Protein AF-A0A3M0LL15-F1 (afdb_monomer_lite)

Organism: NCBI:txid333673

Secondary structure (DSSP, 8-state):
-----------HHHHHHHHHHHHHHHHHHHHHHHHHHHHHHHHHHHHHHHHHHHHTTS--HHHHHHHHHTTT----HHHHHHHHHT-HHHHHHHHHHHS------S------TT---------PPPPP----------PPPP-------------------

Structure (mmCIF, N/CA/C/O backbone):
data_AF-A0A3M0LL15-F1
#
_entry.id   AF-A0A3M0LL15-F1
#
loop_
_atom_site.group_PDB
_atom_site.id
_atom_site.type_symbol
_atom_site.label_atom_id
_atom_site.label_alt_id
_atom_site.label_comp_id
_atom_site.label_asym_id
_atom_site.label_entity_id
_atom_site.label_seq_id
_atom_site.pdbx_PDB_ins_code
_atom_site.Cartn_x
_atom_site.Cartn_y
_atom_site.Cartn_z
_atom_site.occupancy
_atom_site.B_iso_or_equiv
_atom_site.auth_seq_id
_atom_site.auth_comp_id
_atom_site.auth_asym_id
_atom_site.auth_atom_id
_atom_site.pdbx_PDB_model_num
ATOM 1 N N . MET A 1 1 ? -29.417 -20.103 76.217 1.00 49.38 1 MET A N 1
ATOM 2 C CA . MET A 1 1 ? -28.815 -20.118 74.862 1.00 49.38 1 MET A CA 1
ATOM 3 C C . MET A 1 1 ? -29.142 -18.792 74.185 1.00 49.38 1 MET A C 1
ATOM 5 O O . MET A 1 1 ? -30.289 -18.379 74.272 1.00 49.38 1 MET A O 1
ATOM 9 N N . LYS A 1 2 ? -28.165 -18.081 73.601 1.00 47.97 2 LYS A N 1
ATOM 10 C CA . LYS A 1 2 ? -28.381 -16.761 72.977 1.00 47.97 2 LYS A CA 1
ATOM 11 C C . LYS A 1 2 ? -28.085 -16.883 71.484 1.00 47.97 2 LYS A C 1
ATOM 13 O O . LYS A 1 2 ? -26.926 -16.891 71.081 1.00 47.97 2 LYS A O 1
ATOM 18 N N . VAL A 1 3 ? -29.138 -17.082 70.696 1.00 56.91 3 VAL A N 1
ATOM 19 C CA . VAL A 1 3 ? -29.043 -17.216 69.239 1.00 56.91 3 VAL A CA 1
ATOM 20 C C . VAL A 1 3 ? -28.709 -15.841 68.669 1.00 56.91 3 VAL A C 1
ATOM 22 O O . VAL A 1 3 ? -29.443 -14.879 68.888 1.00 56.91 3 VAL A O 1
ATOM 25 N N . ARG A 1 4 ? -27.571 -15.730 67.981 1.00 65.38 4 ARG A N 1
ATOM 26 C CA . ARG A 1 4 ? -27.240 -14.547 67.186 1.00 65.38 4 ARG A CA 1
ATOM 27 C C . ARG A 1 4 ? -27.869 -14.744 65.815 1.00 65.38 4 ARG A C 1
ATOM 29 O O . ARG A 1 4 ? -27.444 -15.622 65.073 1.00 65.38 4 ARG A O 1
ATOM 36 N N . HIS A 1 5 ? -28.891 -13.957 65.505 1.00 65.31 5 HIS A N 1
ATOM 37 C CA . HIS A 1 5 ? -29.402 -13.870 64.145 1.00 65.31 5 HIS A CA 1
ATOM 38 C C . HIS A 1 5 ? -28.381 -13.078 63.321 1.00 65.31 5 HIS A C 1
ATOM 40 O O . HIS A 1 5 ? -28.137 -11.905 63.598 1.00 65.31 5 HIS A O 1
ATOM 46 N N . VAL A 1 6 ? -27.738 -13.743 62.363 1.00 64.81 6 VAL A N 1
ATOM 47 C CA . VAL A 1 6 ? -26.964 -13.077 61.313 1.00 64.81 6 VAL A CA 1
ATOM 48 C C . VAL A 1 6 ? -27.964 -12.747 60.217 1.00 64.81 6 VAL A C 1
ATOM 50 O O . VAL A 1 6 ? -28.536 -13.650 59.611 1.00 64.81 6 VAL A O 1
ATOM 53 N N . ASP A 1 7 ? -28.239 -11.462 60.030 1.00 66.38 7 ASP A N 1
ATOM 54 C CA . ASP A 1 7 ? -29.092 -11.002 58.943 1.00 66.38 7 ASP A CA 1
ATOM 55 C C . ASP A 1 7 ? -28.330 -11.135 57.618 1.00 66.38 7 ASP A C 1
ATOM 57 O O . ASP A 1 7 ? -27.244 -10.578 57.452 1.00 66.38 7 ASP A O 1
ATOM 61 N N . ALA A 1 8 ? -28.878 -11.923 56.693 1.00 66.50 8 ALA A N 1
ATOM 62 C CA . ALA A 1 8 ? -28.289 -12.209 55.385 1.00 66.50 8 ALA A CA 1
ATOM 63 C C . ALA A 1 8 ? -28.821 -11.261 54.297 1.00 66.50 8 ALA A C 1
ATOM 65 O O . ALA A 1 8 ? -28.868 -11.616 53.117 1.00 66.50 8 ALA A O 1
ATOM 66 N N . HIS A 1 9 ? -29.262 -10.059 54.672 1.00 69.56 9 HIS A N 1
ATOM 67 C CA . HIS A 1 9 ? -29.815 -9.117 53.716 1.00 69.56 9 HIS A CA 1
ATOM 68 C C . HIS A 1 9 ? -28.692 -8.489 52.878 1.00 69.56 9 HIS A C 1
ATOM 70 O O . HIS A 1 9 ? -27.953 -7.623 53.346 1.00 69.56 9 HIS A O 1
ATOM 76 N N . ILE A 1 10 ? -28.563 -8.897 51.610 1.00 62.66 10 ILE A N 1
ATOM 77 C CA . ILE A 1 10 ? -27.699 -8.196 50.652 1.00 62.66 10 ILE A CA 1
ATOM 78 C C . ILE A 1 10 ? -28.296 -6.794 50.439 1.00 62.66 10 ILE A C 1
ATOM 80 O O . ILE A 1 10 ? -29.450 -6.674 50.013 1.00 62.66 10 ILE A O 1
ATOM 84 N N . PRO A 1 11 ? -27.568 -5.711 50.759 1.00 67.38 11 PRO A N 1
ATOM 85 C CA . PRO A 1 11 ? -28.093 -4.371 50.567 1.00 67.38 11 PRO A CA 1
ATOM 86 C C . PRO A 1 11 ? -28.202 -4.080 49.068 1.00 67.38 11 PRO A C 1
ATOM 88 O O . PRO A 1 11 ? -27.254 -4.299 48.316 1.00 67.38 11 PRO A O 1
ATOM 91 N N . LYS A 1 12 ? -29.353 -3.558 48.623 1.00 68.00 12 LYS A N 1
ATOM 92 C CA . LYS A 1 12 ? -29.619 -3.222 47.207 1.00 68.00 12 LYS A CA 1
ATOM 93 C C . LYS A 1 12 ? -28.553 -2.298 46.594 1.00 68.00 12 LYS A C 1
ATOM 95 O O . LYS A 1 12 ? -28.316 -2.361 45.394 1.00 68.00 12 LYS A O 1
ATOM 100 N N . SER A 1 13 ? -27.883 -1.480 47.411 1.00 73.94 13 SER A N 1
ATOM 101 C CA . SER A 1 13 ? -26.749 -0.652 46.982 1.00 73.94 13 SER A CA 1
ATOM 102 C C . SER A 1 13 ? -25.564 -1.480 46.482 1.00 73.94 13 SER A C 1
ATOM 104 O O . SER A 1 13 ? -24.956 -1.092 45.495 1.00 73.94 13 SER A O 1
ATOM 106 N N . ARG A 1 14 ? -25.283 -2.646 47.083 1.00 76.19 14 ARG A N 1
ATOM 107 C CA . ARG A 1 14 ? -24.210 -3.554 46.648 1.00 76.19 14 ARG A CA 1
ATOM 108 C C . ARG A 1 14 ? -24.497 -4.156 45.274 1.00 76.19 14 ARG A C 1
ATOM 110 O O . ARG A 1 14 ? -23.606 -4.180 44.439 1.00 76.19 14 ARG A O 1
ATOM 117 N N . ALA A 1 15 ? -25.736 -4.583 45.027 1.00 73.19 15 ALA A N 1
ATOM 118 C CA . ALA A 1 15 ? -26.135 -5.122 43.725 1.00 73.19 15 ALA A CA 1
ATOM 119 C C . ALA A 1 15 ? -26.057 -4.058 42.611 1.00 73.19 15 ALA A C 1
ATOM 121 O O . ALA A 1 15 ? -25.608 -4.348 41.507 1.00 73.19 15 ALA A O 1
ATOM 122 N N . ASN A 1 16 ? -26.437 -2.812 42.913 1.00 80.62 16 ASN A N 1
ATOM 123 C CA . ASN A 1 16 ? -26.339 -1.698 41.964 1.00 80.62 16 ASN A CA 1
ATOM 124 C C . ASN A 1 16 ? -24.883 -1.278 41.688 1.00 80.62 16 ASN A C 1
ATOM 126 O O . ASN A 1 16 ? -24.546 -0.938 40.555 1.00 80.62 16 ASN A O 1
ATOM 130 N N . GLU A 1 17 ? -24.027 -1.296 42.714 1.00 84.81 17 GLU A N 1
ATOM 131 C CA . GLU A 1 17 ? -22.586 -1.034 42.604 1.00 84.81 17 GLU A CA 1
ATOM 132 C C . GLU A 1 17 ? -21.896 -2.102 41.748 1.00 84.81 17 GLU A C 1
ATOM 134 O O . GLU A 1 17 ? -21.167 -1.779 40.816 1.00 84.81 17 GLU A O 1
ATOM 139 N N . GLU A 1 18 ? -22.176 -3.377 42.026 1.00 85.38 18 GLU A N 1
ATOM 140 C CA . GLU A 1 18 ? -21.627 -4.520 41.297 1.00 85.38 18 GLU A CA 1
ATOM 141 C C . GLU A 1 18 ? -22.074 -4.515 39.832 1.00 85.38 18 GLU A C 1
ATOM 143 O O . GLU A 1 18 ? -21.258 -4.709 38.937 1.00 85.38 18 GLU A O 1
ATOM 148 N N . HIS A 1 19 ? -23.342 -4.190 39.566 1.00 84.81 19 HIS A N 1
ATOM 149 C CA . HIS A 1 19 ? -23.836 -4.019 38.203 1.00 84.81 19 HIS A CA 1
ATOM 150 C C . HIS A 1 19 ? -23.092 -2.899 37.457 1.00 84.81 19 HIS A C 1
ATOM 152 O O . HIS A 1 19 ? -22.601 -3.128 36.354 1.00 84.81 19 HIS A O 1
ATOM 158 N N . ARG A 1 20 ? -22.913 -1.722 38.081 1.00 85.81 20 ARG A N 1
ATOM 159 C CA . ARG A 1 20 ? -22.126 -0.615 37.503 1.00 85.81 20 ARG A CA 1
ATOM 160 C C . ARG A 1 20 ? -20.658 -0.973 37.282 1.00 85.81 20 ARG A C 1
ATOM 162 O O . ARG A 1 20 ? -20.075 -0.544 36.287 1.00 85.81 20 ARG A O 1
ATOM 169 N N . ASN A 1 21 ? -20.052 -1.718 38.204 1.00 88.12 21 ASN A N 1
ATOM 170 C CA . ASN A 1 21 ? -18.676 -2.185 38.075 1.00 88.12 21 ASN A CA 1
ATOM 171 C C . ASN A 1 21 ? -18.545 -3.143 36.882 1.00 88.12 21 ASN A C 1
ATOM 173 O O . ASN A 1 21 ? -17.704 -2.926 36.012 1.00 88.12 21 ASN A O 1
ATOM 177 N N . ASN A 1 22 ? -19.446 -4.120 36.782 1.00 89.94 22 ASN A N 1
ATOM 178 C CA . ASN A 1 22 ? -19.466 -5.082 35.685 1.00 89.94 22 ASN A CA 1
ATOM 179 C C . ASN A 1 22 ? -19.679 -4.393 34.328 1.00 89.94 22 ASN A C 1
ATOM 181 O O . ASN A 1 22 ? -18.989 -4.717 33.367 1.00 89.94 22 ASN A O 1
ATOM 185 N N . GLU A 1 23 ? -20.546 -3.379 34.248 1.00 93.19 23 GLU A N 1
ATOM 186 C CA . GLU A 1 23 ? -20.711 -2.554 33.040 1.00 93.19 23 GLU A CA 1
ATOM 187 C C . GLU A 1 23 ? -19.462 -1.732 32.688 1.00 93.19 23 GLU A C 1
ATOM 189 O O . GLU A 1 23 ? -19.222 -1.400 31.524 1.00 93.19 23 GLU A O 1
ATOM 194 N N . GLN A 1 24 ? -18.671 -1.321 33.680 1.00 91.75 24 GLN A N 1
ATOM 195 C CA . GLN A 1 24 ? -17.419 -0.612 33.428 1.00 91.75 24 GLN A CA 1
ATOM 196 C C . GLN A 1 24 ? -16.357 -1.564 32.873 1.00 91.75 24 GLN A C 1
ATOM 198 O O . GLN A 1 24 ? -15.687 -1.213 31.901 1.00 91.75 24 GLN A O 1
ATOM 203 N N . VAL A 1 25 ? -16.244 -2.764 33.447 1.00 91.62 25 VAL A N 1
ATOM 204 C CA . VAL A 1 25 ? -15.323 -3.805 32.978 1.00 91.62 25 VAL A CA 1
ATOM 205 C C . VAL A 1 25 ? -15.711 -4.291 31.582 1.00 91.62 25 VAL A C 1
ATOM 207 O O . VAL A 1 25 ? -14.841 -4.377 30.723 1.00 91.62 25 VAL A O 1
ATOM 210 N N . ASP A 1 26 ? -16.999 -4.517 31.311 1.00 95.62 26 ASP A N 1
ATOM 211 C CA . ASP A 1 26 ? -17.486 -4.911 29.982 1.00 95.62 26 ASP A CA 1
ATOM 212 C C . ASP A 1 26 ? -17.159 -3.850 28.921 1.00 95.62 26 ASP A C 1
ATOM 214 O O . ASP A 1 26 ? -16.604 -4.157 27.865 1.00 95.62 26 ASP A O 1
ATOM 218 N N . ARG A 1 27 ? -17.395 -2.566 29.230 1.00 94.44 27 ARG A N 1
ATOM 219 C CA . ARG A 1 27 ? -17.015 -1.466 28.330 1.00 94.44 27 ARG A CA 1
ATOM 220 C C . ARG A 1 27 ? -15.509 -1.395 28.103 1.00 94.44 27 ARG A C 1
ATOM 222 O O . ARG A 1 27 ? -15.088 -1.168 26.970 1.00 94.44 27 ARG A O 1
ATOM 229 N N . ALA A 1 28 ? -14.704 -1.581 29.149 1.00 93.25 28 ALA A N 1
ATOM 230 C CA . ALA A 1 28 ? -13.249 -1.591 29.031 1.00 93.25 28 ALA A CA 1
ATOM 231 C C . ALA A 1 28 ? -12.765 -2.758 28.156 1.00 93.25 28 ALA A C 1
ATOM 233 O O . ALA A 1 28 ? -11.996 -2.536 27.221 1.00 93.25 28 ALA A O 1
ATOM 234 N N . ALA A 1 29 ? -13.293 -3.963 28.388 1.00 94.31 29 ALA A N 1
ATOM 235 C CA . ALA A 1 29 ? -12.993 -5.150 27.598 1.00 94.31 29 ALA A CA 1
ATOM 236 C C . ALA A 1 29 ? -13.395 -4.961 26.130 1.00 94.31 29 ALA A C 1
ATOM 238 O O . ALA A 1 29 ? -12.611 -5.241 25.227 1.00 94.31 29 ALA A O 1
ATOM 239 N N . LYS A 1 30 ? -14.579 -4.398 25.869 1.00 94.50 30 LYS A N 1
ATOM 240 C CA . LYS A 1 30 ? -15.046 -4.107 24.510 1.00 94.50 30 LYS A CA 1
ATOM 241 C C . LYS A 1 30 ? -14.126 -3.131 23.776 1.00 94.50 30 LYS A C 1
ATOM 243 O O . LYS A 1 30 ? -13.846 -3.336 22.601 1.00 94.50 30 LYS A O 1
ATOM 248 N N . ILE A 1 31 ? -13.629 -2.093 24.454 1.00 95.06 31 ILE A N 1
ATOM 249 C CA . ILE A 1 31 ? -12.674 -1.139 23.866 1.00 95.06 31 ILE A CA 1
ATOM 250 C C . ILE A 1 31 ? -11.348 -1.828 23.533 1.00 95.06 31 ILE A C 1
ATOM 252 O O . ILE A 1 31 ? -10.779 -1.571 22.474 1.00 95.06 31 ILE A O 1
ATOM 256 N N . GLU A 1 32 ? -10.838 -2.671 24.426 1.00 91.44 32 GLU A N 1
ATOM 257 C CA . GLU A 1 32 ? -9.584 -3.395 24.214 1.00 91.44 32 GLU A CA 1
ATOM 258 C C . GLU A 1 32 ? -9.691 -4.379 23.045 1.00 91.44 32 GLU A C 1
ATOM 260 O O . GLU A 1 32 ? -8.848 -4.361 22.149 1.00 91.44 32 GLU A O 1
ATOM 265 N N . VAL A 1 33 ? -10.783 -5.143 22.979 1.00 90.62 33 VAL A N 1
ATOM 266 C CA . VAL A 1 33 ? -11.064 -6.051 21.860 1.00 90.62 33 VAL A CA 1
ATOM 267 C C . VAL A 1 33 ? -11.180 -5.284 20.542 1.00 90.62 33 VAL A C 1
ATOM 269 O O . VAL A 1 33 ? -10.550 -5.676 19.563 1.00 90.62 33 VAL A O 1
ATOM 272 N N . SER A 1 34 ? -11.898 -4.155 20.510 1.00 92.56 34 SER A N 1
ATOM 273 C CA . SER A 1 34 ? -11.987 -3.322 19.302 1.00 92.56 34 SER A CA 1
ATOM 274 C C . SER A 1 34 ? -10.625 -2.787 18.848 1.00 92.56 34 SER A C 1
ATOM 276 O O . SER A 1 34 ? -10.384 -2.665 17.652 1.00 92.56 34 SER A O 1
ATOM 278 N N . LYS A 1 35 ? -9.715 -2.466 19.777 1.00 91.12 35 LYS A N 1
ATOM 279 C CA . LYS A 1 35 ? -8.354 -2.021 19.430 1.00 91.12 35 LYS A CA 1
ATOM 280 C C . LYS A 1 35 ? -7.527 -3.142 18.804 1.00 91.12 35 LYS A C 1
ATOM 282 O O . LYS A 1 35 ? -6.799 -2.882 17.851 1.00 91.12 35 LYS A O 1
ATOM 287 N N . ILE A 1 36 ? -7.639 -4.362 19.329 1.00 89.44 36 ILE A N 1
ATOM 288 C CA . ILE A 1 36 ? -6.941 -5.537 18.789 1.00 89.44 36 ILE A CA 1
ATOM 289 C C . ILE A 1 36 ? -7.462 -5.869 17.386 1.00 89.44 36 ILE A C 1
ATOM 291 O O . ILE A 1 36 ? -6.668 -6.138 16.488 1.00 89.44 36 ILE A O 1
ATOM 295 N N . ASP A 1 37 ? -8.779 -5.802 17.183 1.00 89.44 37 ASP A N 1
ATOM 296 C CA . ASP A 1 37 ? -9.396 -6.037 15.874 1.00 89.44 37 ASP A CA 1
ATOM 297 C C . ASP A 1 37 ? -8.927 -5.012 14.827 1.00 89.44 37 ASP A C 1
ATOM 299 O O . ASP A 1 37 ? -8.519 -5.387 13.729 1.00 89.44 37 ASP A O 1
ATOM 303 N N . LEU A 1 38 ? -8.876 -3.726 15.195 1.00 89.25 38 LEU A N 1
ATOM 304 C CA . LEU A 1 38 ? -8.363 -2.660 14.326 1.00 89.25 38 LEU A CA 1
ATOM 305 C C . LEU A 1 38 ? -6.882 -2.854 13.955 1.00 89.25 38 LEU A C 1
ATOM 307 O O . LEU A 1 38 ? -6.518 -2.674 12.795 1.00 89.25 38 LEU A O 1
ATOM 311 N N . ASP A 1 39 ? -6.024 -3.237 14.907 1.00 91.19 39 ASP A N 1
ATOM 312 C CA . ASP A 1 39 ? -4.608 -3.542 14.634 1.00 91.19 39 ASP A CA 1
ATOM 313 C C . ASP A 1 39 ? -4.462 -4.733 13.674 1.00 91.19 39 ASP A C 1
ATOM 315 O O . ASP A 1 39 ? -3.661 -4.694 12.736 1.00 91.19 39 ASP A O 1
ATOM 319 N N . TRP A 1 40 ? -5.271 -5.777 13.865 1.00 88.81 40 TRP A N 1
ATOM 320 C CA . TRP A 1 40 ? -5.283 -6.934 12.975 1.00 88.81 40 TRP A CA 1
ATOM 321 C C . TRP A 1 40 ? -5.717 -6.565 11.552 1.00 88.81 40 TRP A C 1
ATOM 323 O O . TRP A 1 40 ? -5.064 -6.960 10.582 1.00 88.81 40 TRP A O 1
ATOM 333 N N . GLN A 1 41 ? -6.774 -5.760 11.417 1.00 87.75 41 GLN A N 1
ATOM 334 C CA . GLN A 1 41 ? -7.238 -5.253 10.125 1.00 87.75 41 GLN A CA 1
ATOM 335 C C . GLN A 1 41 ? -6.168 -4.402 9.436 1.00 87.75 41 GLN A C 1
ATOM 337 O O . GLN A 1 41 ? -5.853 -4.641 8.271 1.00 87.75 41 GLN A O 1
ATOM 342 N N . HIS A 1 42 ? -5.543 -3.475 10.165 1.00 89.88 42 HIS A N 1
ATOM 343 C CA . HIS A 1 42 ? -4.488 -2.620 9.626 1.00 89.88 42 HIS A CA 1
ATOM 344 C C . HIS A 1 42 ? -3.273 -3.427 9.135 1.00 89.88 42 HIS A C 1
ATOM 346 O O . HIS A 1 42 ? -2.719 -3.144 8.071 1.00 89.88 42 HIS A O 1
ATOM 352 N N . LYS A 1 43 ? -2.889 -4.492 9.852 1.00 90.44 43 LYS A N 1
ATOM 353 C CA . LYS A 1 43 ? -1.844 -5.428 9.399 1.00 90.44 43 LYS A CA 1
ATOM 354 C C . LYS A 1 43 ? -2.232 -6.154 8.110 1.00 90.44 43 LYS A C 1
ATOM 356 O O . LYS A 1 43 ? -1.384 -6.325 7.233 1.00 90.44 43 LYS A O 1
ATOM 361 N N . GLY A 1 44 ? -3.497 -6.555 7.981 1.00 91.75 44 GLY A N 1
ATOM 362 C CA . GLY A 1 44 ? -4.036 -7.142 6.753 1.00 91.75 44 GLY A CA 1
ATOM 363 C C . GLY A 1 44 ? -3.981 -6.176 5.565 1.00 91.75 44 GLY A C 1
ATOM 364 O O . GLY A 1 44 ? -3.524 -6.553 4.485 1.00 91.75 44 GLY A O 1
ATOM 365 N N . GLU A 1 45 ? -4.371 -4.916 5.770 1.00 93.38 45 GLU A N 1
ATOM 366 C CA . GLU A 1 45 ? -4.287 -3.872 4.740 1.00 93.38 45 GLU A CA 1
ATOM 367 C C . GLU A 1 45 ? -2.845 -3.611 4.294 1.00 93.38 45 GLU A C 1
ATOM 369 O O . GLU A 1 45 ? -2.576 -3.566 3.094 1.00 93.38 45 GLU A O 1
ATOM 374 N N . LEU A 1 46 ? -1.896 -3.498 5.232 1.00 94.38 46 LEU A N 1
ATOM 375 C CA . LEU A 1 46 ? -0.478 -3.310 4.905 1.00 94.38 46 LEU A CA 1
ATOM 376 C C . LEU A 1 46 ? 0.084 -4.475 4.084 1.00 94.38 46 LEU A C 1
ATOM 378 O O . LEU A 1 46 ? 0.873 -4.254 3.163 1.00 94.38 46 LEU A O 1
ATOM 382 N N . PHE A 1 47 ? -0.340 -5.708 4.372 1.00 93.94 47 PHE A N 1
ATOM 383 C CA . PHE A 1 47 ? 0.053 -6.877 3.589 1.00 93.94 47 PHE A CA 1
ATOM 384 C C . PHE A 1 47 ? -0.453 -6.790 2.142 1.00 93.94 47 PHE A C 1
ATOM 386 O O . PHE A 1 47 ? 0.322 -6.973 1.199 1.00 93.94 47 PHE A O 1
ATOM 393 N N . LEU A 1 48 ? -1.731 -6.455 1.950 1.00 95.00 48 LEU A N 1
ATOM 394 C CA . LEU A 1 48 ? -2.314 -6.279 0.618 1.00 95.00 48 LEU A CA 1
ATOM 395 C C . LEU A 1 48 ? -1.686 -5.096 -0.131 1.00 95.00 48 LEU A C 1
ATOM 397 O O . LEU A 1 48 ? -1.417 -5.204 -1.328 1.00 95.00 48 LEU A O 1
ATOM 401 N N . ALA A 1 49 ? -1.388 -4.000 0.566 1.00 96.00 49 ALA A N 1
ATOM 402 C CA . ALA A 1 49 ? -0.697 -2.849 -0.001 1.00 96.00 49 ALA A CA 1
ATOM 403 C C . ALA A 1 49 ? 0.734 -3.186 -0.438 1.00 96.00 49 ALA A C 1
ATOM 405 O O . ALA A 1 49 ? 1.145 -2.780 -1.528 1.00 96.00 49 ALA A O 1
ATOM 406 N N . ARG A 1 50 ? 1.474 -3.975 0.355 1.00 95.94 50 ARG A N 1
ATOM 407 C CA . ARG A 1 50 ? 2.803 -4.499 -0.009 1.00 95.94 50 ARG A CA 1
ATOM 408 C C . ARG A 1 50 ? 2.724 -5.340 -1.275 1.00 95.94 50 ARG A C 1
ATOM 410 O O . ARG A 1 50 ? 3.447 -5.074 -2.230 1.00 95.94 50 ARG A O 1
ATOM 417 N N . TRP A 1 51 ? 1.782 -6.278 -1.324 1.00 96.00 51 TRP A N 1
ATOM 418 C CA . TRP A 1 51 ? 1.579 -7.130 -2.491 1.00 96.00 51 TRP A CA 1
ATOM 419 C C . TRP A 1 51 ? 1.219 -6.334 -3.752 1.00 96.00 51 TRP A C 1
ATOM 421 O O . TRP A 1 51 ? 1.824 -6.539 -4.804 1.00 96.00 51 TRP A O 1
ATOM 431 N N . ALA A 1 52 ? 0.284 -5.387 -3.646 1.00 96.56 52 ALA A N 1
ATOM 432 C CA . ALA A 1 52 ? -0.089 -4.512 -4.753 1.00 96.56 52 ALA A CA 1
ATOM 433 C C . ALA A 1 52 ? 1.094 -3.664 -5.240 1.00 96.56 52 ALA A C 1
ATOM 435 O O . ALA A 1 52 ? 1.270 -3.467 -6.443 1.00 96.56 52 ALA A O 1
ATOM 436 N N . HIS A 1 53 ? 1.922 -3.172 -4.319 1.00 96.56 53 HIS A N 1
ATOM 437 C CA . HIS A 1 53 ? 3.088 -2.367 -4.650 1.00 96.56 53 HIS A CA 1
ATOM 438 C C . HIS A 1 53 ? 4.142 -3.172 -5.418 1.00 96.56 53 HIS A C 1
ATOM 440 O O . HIS A 1 53 ? 4.602 -2.719 -6.473 1.00 96.56 53 HIS A O 1
ATOM 446 N N . ASP A 1 54 ? 4.452 -4.380 -4.951 1.00 94.56 54 ASP A N 1
ATOM 447 C CA . ASP A 1 54 ? 5.402 -5.282 -5.604 1.00 94.56 54 ASP A CA 1
ATOM 448 C C . ASP A 1 54 ? 4.877 -5.715 -6.985 1.00 94.56 54 ASP A C 1
ATOM 450 O O . ASP A 1 54 ? 5.590 -5.635 -7.987 1.00 94.56 54 ASP A O 1
ATOM 454 N N . ALA A 1 55 ? 3.590 -6.069 -7.081 1.00 94.12 55 ALA A N 1
ATOM 455 C CA . ALA A 1 55 ? 2.946 -6.458 -8.336 1.00 94.12 55 ALA A CA 1
ATOM 456 C C . ALA A 1 55 ? 2.801 -5.300 -9.340 1.00 94.12 55 ALA A C 1
ATOM 458 O O . ALA A 1 55 ? 2.753 -5.531 -10.550 1.00 94.12 55 ALA A O 1
ATOM 459 N N . SER A 1 56 ? 2.756 -4.052 -8.860 1.00 94.25 56 SER A N 1
ATOM 460 C CA . SER A 1 56 ? 2.798 -2.855 -9.709 1.00 94.25 56 SER A CA 1
ATOM 461 C C . SER A 1 56 ? 4.198 -2.560 -10.260 1.00 94.25 56 SER A C 1
ATOM 463 O O . SER A 1 56 ? 4.340 -1.680 -11.106 1.00 94.25 56 SER A O 1
ATOM 465 N N . GLY A 1 57 ? 5.235 -3.270 -9.799 1.00 93.69 57 GLY A N 1
ATOM 466 C CA . GLY A 1 57 ? 6.614 -3.093 -10.249 1.00 93.69 57 GLY A CA 1
ATOM 467 C C . GLY A 1 57 ? 7.281 -1.844 -9.676 1.00 93.69 57 GLY A C 1
ATOM 468 O O . GLY A 1 57 ? 8.000 -1.146 -10.396 1.00 93.69 57 GLY A O 1
ATOM 469 N N . HIS A 1 58 ? 7.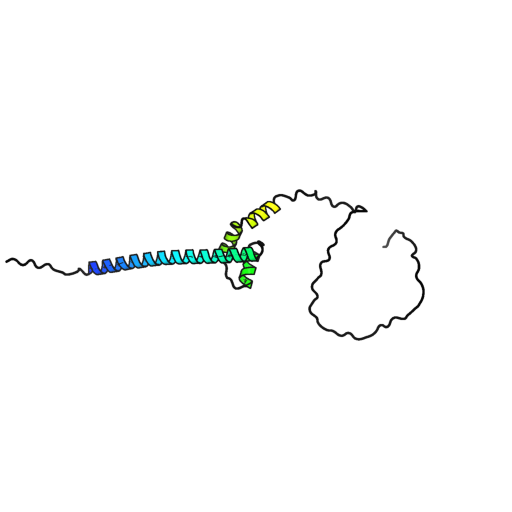008 -1.525 -8.406 1.00 94.00 58 HIS A N 1
ATOM 470 C CA . HIS A 1 58 ? 7.600 -0.387 -7.693 1.00 94.00 58 HIS A CA 1
ATOM 471 C C . HIS A 1 58 ? 7.418 0.976 -8.394 1.00 94.00 58 HIS A C 1
ATOM 473 O O . HIS A 1 58 ? 8.215 1.898 -8.211 1.00 94.00 58 HIS A O 1
ATOM 479 N N . GLN A 1 59 ? 6.359 1.126 -9.197 1.00 91.06 59 GLN A N 1
ATOM 480 C CA . GLN A 1 59 ? 6.092 2.334 -9.993 1.00 91.06 59 GLN A CA 1
ATOM 481 C C . GLN A 1 59 ? 5.625 3.530 -9.146 1.00 91.06 59 GLN A C 1
ATOM 483 O O . GLN A 1 59 ? 5.600 4.663 -9.624 1.00 91.06 59 GLN A O 1
ATOM 488 N N . GLY A 1 60 ? 5.289 3.293 -7.876 1.00 91.50 60 GLY A N 1
ATOM 489 C CA . GLY A 1 60 ? 4.892 4.317 -6.917 1.00 91.50 60 GLY A CA 1
ATOM 490 C C . GLY A 1 60 ? 3.390 4.334 -6.645 1.00 91.50 60 GLY A C 1
ATOM 491 O O . GLY A 1 60 ? 2.657 3.415 -6.999 1.00 91.50 60 GLY A O 1
ATOM 492 N N . ARG A 1 61 ? 2.941 5.393 -5.970 1.00 94.38 61 ARG A N 1
ATOM 493 C CA . ARG A 1 61 ? 1.649 5.439 -5.270 1.00 94.38 61 ARG A CA 1
ATOM 494 C C . ARG A 1 61 ? 0.450 5.246 -6.190 1.00 94.38 61 ARG A C 1
ATOM 496 O O . ARG A 1 61 ? -0.411 4.418 -5.912 1.00 94.38 61 ARG A O 1
ATOM 503 N N . ASP A 1 62 ? 0.418 5.977 -7.297 1.00 93.50 62 ASP A N 1
ATOM 504 C CA . ASP A 1 62 ? -0.741 5.977 -8.191 1.00 93.50 62 ASP A CA 1
ATOM 505 C C . ASP A 1 62 ? -0.832 4.679 -9.007 1.00 93.50 62 ASP A C 1
ATOM 507 O O . ASP A 1 62 ? -1.927 4.204 -9.304 1.00 93.50 62 ASP A O 1
ATOM 511 N N . ALA A 1 63 ? 0.312 4.058 -9.311 1.00 94.31 63 ALA A N 1
ATOM 512 C CA . ALA A 1 63 ? 0.361 2.757 -9.967 1.00 94.31 63 ALA A CA 1
ATOM 513 C C . ALA A 1 63 ? -0.101 1.632 -9.031 1.00 94.31 63 ALA A C 1
ATOM 515 O O . ALA A 1 63 ? -0.902 0.799 -9.451 1.00 94.31 63 ALA A O 1
ATOM 516 N N . THR A 1 64 ? 0.335 1.645 -7.765 1.00 96.31 64 THR A N 1
ATOM 517 C CA . THR A 1 64 ? -0.160 0.717 -6.737 1.00 96.31 64 THR A CA 1
ATOM 518 C C . THR A 1 64 ? -1.671 0.870 -6.542 1.00 96.31 64 THR A C 1
ATOM 520 O O . THR A 1 64 ? -2.396 -0.122 -6.566 1.00 96.31 64 THR A O 1
ATOM 523 N N . TYR A 1 65 ? -2.163 2.109 -6.411 1.00 94.38 65 TYR A N 1
ATOM 524 C CA . TYR A 1 65 ? -3.593 2.388 -6.241 1.00 94.38 65 TYR A CA 1
ATOM 525 C C . TYR A 1 65 ? -4.417 1.899 -7.437 1.00 94.38 65 TYR A C 1
ATOM 527 O O . TYR A 1 65 ? -5.425 1.213 -7.269 1.00 94.38 65 TYR A O 1
ATOM 535 N N . LYS A 1 66 ? -3.965 2.194 -8.661 1.00 95.38 66 LYS A N 1
ATOM 536 C CA . LYS A 1 66 ? -4.622 1.713 -9.878 1.00 95.38 66 LYS A CA 1
ATOM 537 C C . LYS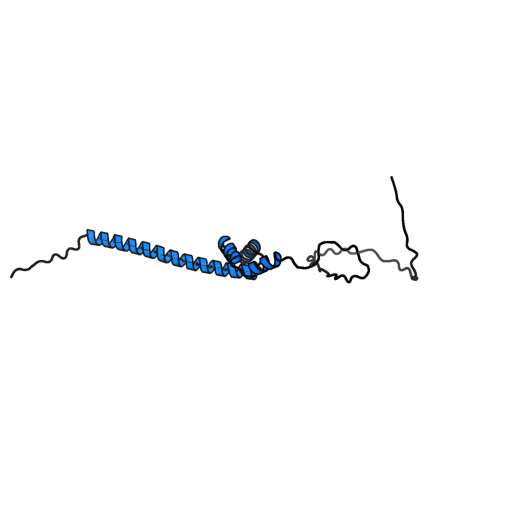 A 1 66 ? -4.632 0.184 -9.945 1.00 95.38 66 LYS A C 1
ATOM 539 O O . LYS A 1 66 ? -5.677 -0.396 -10.212 1.00 95.38 66 LYS A O 1
ATOM 544 N N . TRP A 1 67 ? -3.501 -0.467 -9.665 1.00 95.62 67 TRP A N 1
ATOM 545 C CA . TRP A 1 67 ? -3.392 -1.928 -9.697 1.00 95.62 67 TRP A CA 1
ATOM 546 C C . TRP A 1 67 ? -4.376 -2.605 -8.736 1.00 95.62 67 TRP A C 1
ATOM 548 O O . TRP A 1 67 ? -5.005 -3.600 -9.109 1.00 95.62 67 TRP A O 1
ATOM 558 N N . ALA A 1 68 ? -4.518 -2.051 -7.528 1.00 95.75 68 ALA A N 1
ATOM 559 C CA . ALA A 1 68 ? -5.438 -2.541 -6.507 1.00 95.75 68 ALA A CA 1
ATOM 560 C C . ALA A 1 68 ? -6.899 -2.345 -6.935 1.00 95.75 68 ALA A C 1
ATOM 562 O O . ALA A 1 68 ? -7.682 -3.298 -6.926 1.00 95.75 68 ALA A O 1
ATOM 563 N N . ARG A 1 69 ? -7.233 -1.149 -7.437 1.00 94.12 69 ARG A N 1
ATOM 564 C CA . ARG A 1 69 ? -8.573 -0.816 -7.935 1.00 94.12 69 ARG A CA 1
ATOM 565 C C . ARG A 1 69 ? -9.005 -1.692 -9.110 1.00 94.12 69 ARG A C 1
ATOM 567 O O . ARG A 1 69 ? -10.138 -2.164 -9.121 1.00 94.12 69 ARG A O 1
ATOM 574 N N . ASP A 1 70 ? -8.102 -1.965 -10.050 1.00 95.00 70 ASP A N 1
ATOM 575 C CA . ASP A 1 70 ? -8.358 -2.837 -11.207 1.00 95.00 70 ASP A CA 1
ATOM 576 C C . ASP A 1 70 ? -8.683 -4.290 -10.789 1.00 95.00 70 ASP A C 1
ATOM 578 O O . ASP A 1 70 ? -9.244 -5.053 -11.574 1.00 95.00 70 ASP A O 1
ATOM 582 N N . ARG A 1 71 ? -8.349 -4.682 -9.551 1.00 93.75 71 ARG A N 1
ATOM 583 C CA . ARG A 1 71 ? -8.600 -6.012 -8.966 1.00 93.75 71 ARG A CA 1
ATOM 584 C C . ARG A 1 71 ? -9.654 -6.008 -7.859 1.00 93.75 71 ARG A C 1
ATOM 586 O O . ARG A 1 71 ? -9.889 -7.050 -7.255 1.00 93.75 71 ARG A O 1
ATOM 593 N N . GLY A 1 72 ? -10.284 -4.862 -7.597 1.00 93.19 72 GLY A N 1
ATOM 594 C CA . GLY A 1 72 ? -11.289 -4.717 -6.544 1.00 93.19 72 GLY A CA 1
ATOM 595 C C . GLY A 1 72 ? -10.731 -4.822 -5.122 1.00 93.19 72 GLY A C 1
ATOM 596 O O . GLY A 1 72 ? -11.499 -5.066 -4.197 1.00 93.19 72 GLY A O 1
ATOM 597 N N . VAL A 1 73 ? -9.418 -4.655 -4.939 1.00 92.50 73 VAL A N 1
ATOM 598 C CA . VAL A 1 73 ? -8.811 -4.539 -3.610 1.00 92.50 73 VAL A CA 1
ATOM 599 C C . VAL A 1 73 ? -8.881 -3.071 -3.213 1.00 92.50 73 VAL A C 1
ATOM 601 O O . VAL A 1 73 ? -8.246 -2.230 -3.852 1.00 92.50 73 VAL A O 1
ATOM 604 N N . ASP A 1 74 ? -9.670 -2.761 -2.187 1.00 90.50 74 ASP A N 1
ATOM 605 C CA . ASP A 1 74 ? -9.692 -1.415 -1.627 1.00 90.50 74 ASP A CA 1
ATOM 606 C C . ASP A 1 74 ? -8.494 -1.237 -0.694 1.00 90.50 74 ASP A C 1
ATOM 608 O O . ASP A 1 74 ? -8.251 -2.057 0.191 1.00 90.50 74 ASP A O 1
ATOM 612 N N . LEU A 1 75 ? -7.711 -0.194 -0.942 1.00 92.31 75 LEU A N 1
ATOM 613 C CA . LEU A 1 75 ? -6.534 0.147 -0.159 1.00 92.31 75 LEU A CA 1
ATOM 614 C C . LEU A 1 75 ? -6.577 1.631 0.153 1.00 92.31 75 LEU A C 1
ATOM 616 O O . LEU A 1 75 ? -6.775 2.472 -0.731 1.00 92.31 75 LEU A O 1
ATOM 620 N N . THR A 1 76 ? -6.319 1.960 1.411 1.00 93.31 76 THR A N 1
ATOM 621 C CA . THR A 1 76 ? -6.219 3.347 1.844 1.00 93.31 76 THR A CA 1
ATOM 622 C C . THR A 1 76 ? -4.962 3.998 1.266 1.00 93.31 76 THR A C 1
ATOM 624 O O . THR A 1 76 ? -3.904 3.381 1.134 1.00 93.31 76 THR A O 1
ATOM 627 N N . MET A 1 77 ? -5.040 5.289 0.946 1.00 93.31 77 MET A N 1
ATOM 628 C CA . MET A 1 77 ? -3.869 6.026 0.452 1.00 93.31 77 MET A CA 1
ATOM 629 C C . MET A 1 77 ? -2.721 6.072 1.471 1.00 93.31 77 MET A C 1
ATOM 631 O O . MET A 1 77 ? -1.558 6.172 1.075 1.00 93.31 77 MET A O 1
ATOM 635 N N . ASP A 1 78 ? -3.051 6.002 2.760 1.00 94.31 78 ASP A N 1
ATOM 636 C CA . ASP A 1 78 ? -2.096 5.988 3.865 1.00 94.31 78 ASP A CA 1
ATOM 637 C C . ASP A 1 78 ? -1.280 4.685 3.888 1.00 94.31 78 ASP A C 1
ATOM 639 O O . ASP A 1 78 ? -0.054 4.738 3.794 1.00 94.31 78 ASP A O 1
ATOM 643 N N . SER A 1 79 ? -1.945 3.521 3.837 1.00 94.56 79 SER A N 1
ATOM 644 C CA . SER A 1 79 ? -1.270 2.213 3.773 1.00 94.56 79 SER A CA 1
ATOM 645 C C . SER A 1 79 ? -0.342 2.082 2.559 1.00 94.56 79 SER A C 1
ATOM 647 O O . SER A 1 79 ? 0.794 1.622 2.688 1.00 94.56 79 SER A O 1
ATOM 649 N N . ILE A 1 80 ? -0.773 2.556 1.383 1.00 95.50 80 ILE A N 1
ATOM 650 C CA . ILE A 1 80 ? 0.062 2.567 0.172 1.00 95.50 80 ILE A CA 1
ATOM 651 C C . ILE A 1 80 ? 1.284 3.474 0.367 1.00 95.50 80 ILE A C 1
ATOM 653 O O . ILE A 1 80 ? 2.395 3.117 -0.027 1.00 95.50 80 ILE A O 1
ATOM 657 N N . SER A 1 81 ? 1.093 4.655 0.959 1.00 95.69 81 SER A N 1
ATOM 658 C CA . SER A 1 81 ? 2.183 5.607 1.191 1.00 95.69 81 SER A CA 1
ATOM 659 C C . SER A 1 81 ? 3.209 5.053 2.181 1.00 95.69 81 SER A C 1
ATOM 661 O O . SER A 1 81 ? 4.409 5.158 1.919 1.00 95.69 81 SER A O 1
ATOM 663 N N . GLN A 1 82 ? 2.748 4.401 3.250 1.00 95.50 82 GLN A N 1
ATOM 664 C CA . GLN A 1 82 ? 3.592 3.734 4.241 1.00 95.50 82 GLN A CA 1
ATOM 665 C C . GLN A 1 82 ? 4.439 2.629 3.599 1.00 95.50 82 GLN A 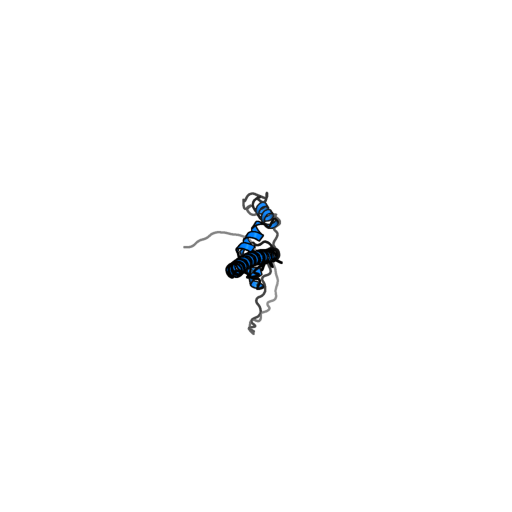C 1
ATOM 667 O O . GLN A 1 82 ? 5.662 2.622 3.715 1.00 95.50 82 GLN A O 1
ATOM 672 N N . VAL A 1 83 ? 3.809 1.740 2.828 1.00 96.06 83 VAL A N 1
ATOM 673 C CA . VAL A 1 83 ? 4.496 0.634 2.147 1.00 96.06 83 VAL A CA 1
ATOM 674 C C . VAL A 1 83 ? 5.582 1.117 1.186 1.00 96.06 83 VAL A C 1
ATOM 676 O O . VAL A 1 83 ? 6.646 0.503 1.107 1.00 96.06 83 VAL A O 1
ATOM 679 N N . ILE A 1 84 ? 5.327 2.203 0.453 1.00 95.44 84 ILE A N 1
ATOM 680 C CA . ILE A 1 84 ? 6.300 2.781 -0.484 1.00 95.44 84 ILE A CA 1
ATOM 681 C C . ILE A 1 84 ? 7.463 3.423 0.267 1.00 95.44 84 ILE A C 1
ATOM 683 O O . ILE A 1 84 ? 8.611 3.303 -0.164 1.00 95.44 84 ILE A O 1
ATOM 687 N N . HIS A 1 85 ? 7.170 4.118 1.365 1.00 93.69 85 HIS A N 1
ATOM 688 C CA . HIS A 1 85 ? 8.191 4.720 2.213 1.00 93.69 85 HIS A CA 1
ATOM 689 C C . HIS A 1 85 ? 9.134 3.653 2.788 1.00 93.69 85 HIS A C 1
ATOM 691 O O . HIS A 1 85 ? 10.352 3.822 2.744 1.00 93.69 85 HIS A O 1
ATOM 697 N N . ASP A 1 86 ? 8.578 2.523 3.222 1.00 94.88 86 ASP A N 1
ATOM 698 C CA . ASP A 1 86 ? 9.318 1.410 3.826 1.00 94.88 86 ASP A CA 1
ATOM 699 C C . ASP A 1 86 ? 9.847 0.399 2.789 1.00 94.88 86 ASP A C 1
ATOM 701 O O . ASP A 1 86 ? 10.262 -0.719 3.120 1.00 94.88 86 ASP A O 1
ATOM 705 N N . CYS A 1 87 ? 9.804 0.740 1.498 1.00 95.38 87 CYS A N 1
ATOM 706 C CA . CYS A 1 87 ? 10.313 -0.117 0.437 1.00 95.38 87 CYS A CA 1
ATOM 707 C C . CYS A 1 87 ? 11.803 0.162 0.183 1.00 95.38 87 CYS A C 1
ATOM 709 O O . CYS A 1 87 ? 12.178 1.140 -0.470 1.00 95.38 87 CYS A O 1
ATOM 711 N N . GLU A 1 88 ? 12.664 -0.747 0.650 1.00 94.75 88 GLU A N 1
ATOM 712 C CA . GLU A 1 88 ? 14.117 -0.682 0.445 1.00 94.75 88 GLU A CA 1
ATOM 713 C C . GLU A 1 88 ? 14.495 -0.664 -1.044 1.00 94.75 88 GLU A C 1
ATOM 715 O O . GLU A 1 88 ? 15.355 0.112 -1.458 1.00 94.75 88 GLU A O 1
ATOM 720 N N . THR A 1 89 ? 13.805 -1.440 -1.884 1.00 93.19 89 THR A N 1
ATOM 721 C CA . THR A 1 89 ? 14.031 -1.455 -3.337 1.00 93.19 89 THR A CA 1
ATOM 722 C C . THR A 1 89 ? 13.727 -0.096 -3.959 1.00 93.19 89 THR A C 1
ATOM 724 O O . THR A 1 89 ? 14.523 0.419 -4.747 1.00 93.19 89 THR A O 1
ATOM 727 N N . CYS A 1 90 ? 12.618 0.543 -3.571 1.00 93.50 90 CYS A N 1
ATOM 728 C CA . CYS A 1 90 ? 12.313 1.907 -3.998 1.00 93.50 90 CYS A CA 1
ATOM 729 C C . CYS A 1 90 ? 13.368 2.903 -3.513 1.00 93.50 90 CYS A C 1
ATOM 731 O O . CYS A 1 90 ? 13.759 3.790 -4.278 1.00 93.50 90 CYS A O 1
ATOM 733 N N . ALA A 1 91 ? 13.860 2.753 -2.280 1.00 93.25 91 ALA A N 1
ATOM 734 C CA . ALA A 1 91 ? 14.944 3.576 -1.759 1.00 93.25 91 ALA A CA 1
ATOM 735 C C . ALA A 1 91 ? 16.223 3.399 -2.594 1.00 93.25 91 ALA A C 1
ATOM 737 O O . ALA A 1 91 ? 16.791 4.395 -3.044 1.00 93.25 91 ALA A O 1
ATOM 738 N N . ALA A 1 92 ? 16.627 2.165 -2.898 1.00 90.44 92 ALA A N 1
ATOM 739 C CA . ALA A 1 92 ? 17.786 1.859 -3.733 1.00 90.44 92 ALA A CA 1
ATOM 740 C C . ALA A 1 92 ? 17.641 2.415 -5.159 1.00 90.44 92 ALA A C 1
ATOM 742 O O . ALA A 1 92 ? 18.567 3.046 -5.662 1.00 90.44 92 ALA A O 1
ATOM 743 N N . ILE A 1 93 ? 16.467 2.282 -5.789 1.00 87.56 93 ILE A N 1
ATOM 744 C CA . ILE A 1 93 ? 16.175 2.875 -7.107 1.00 87.56 93 ILE A CA 1
ATOM 745 C C . ILE A 1 93 ? 16.284 4.403 -7.048 1.00 87.56 93 ILE A C 1
ATOM 747 O O . ILE A 1 93 ? 16.862 5.027 -7.939 1.00 87.56 93 ILE A O 1
ATOM 751 N N . LYS A 1 94 ? 15.739 5.030 -6.000 1.00 88.44 94 LYS A N 1
ATOM 752 C CA . LYS A 1 94 ? 15.815 6.483 -5.807 1.00 88.44 94 LYS A CA 1
ATOM 753 C C . LYS A 1 94 ? 17.261 6.943 -5.619 1.00 88.44 94 LYS A C 1
ATOM 755 O O . LYS A 1 94 ? 17.643 7.964 -6.187 1.00 88.44 94 LYS A O 1
ATOM 760 N N . GLN A 1 95 ? 18.064 6.185 -4.875 1.00 84.06 95 GLN A N 1
ATOM 761 C CA . GLN A 1 95 ? 19.490 6.457 -4.714 1.00 84.06 95 GLN A CA 1
ATOM 762 C C . GLN A 1 95 ? 20.249 6.257 -6.028 1.00 84.06 95 GLN A C 1
ATOM 764 O O . GLN A 1 95 ? 20.971 7.158 -6.433 1.00 84.06 95 GLN A O 1
ATOM 769 N N . ALA A 1 96 ? 20.020 5.165 -6.759 1.00 80.25 96 ALA A N 1
ATOM 770 C CA . ALA A 1 96 ? 20.651 4.899 -8.053 1.00 80.25 96 ALA A CA 1
ATOM 771 C C . ALA A 1 96 ? 20.306 5.952 -9.119 1.00 80.25 96 ALA A C 1
ATOM 773 O O . ALA A 1 96 ? 21.131 6.259 -9.966 1.00 80.25 96 ALA A O 1
ATOM 774 N N . LYS A 1 97 ? 19.110 6.550 -9.067 1.00 78.69 97 LYS A N 1
ATOM 775 C CA . LYS A 1 97 ? 18.745 7.691 -9.924 1.00 78.69 97 LYS A CA 1
ATOM 776 C C . LYS A 1 97 ? 19.427 8.996 -9.499 1.00 78.69 97 LYS A C 1
ATOM 778 O O . LYS A 1 97 ? 19.650 9.869 -10.334 1.00 78.69 97 LYS A O 1
ATOM 783 N N . ARG A 1 98 ? 19.716 9.162 -8.203 1.00 74.44 98 ARG A N 1
ATOM 784 C CA . ARG A 1 98 ? 20.369 10.357 -7.643 1.00 74.44 98 ARG A CA 1
ATOM 785 C C . ARG A 1 98 ? 21.886 10.317 -7.813 1.00 74.44 98 ARG A C 1
ATOM 787 O O . ARG A 1 98 ? 22.505 11.353 -8.051 1.00 74.44 98 ARG A O 1
ATOM 794 N N . VAL A 1 99 ? 22.476 9.132 -7.706 1.00 68.88 99 VAL A N 1
ATOM 795 C CA . VAL A 1 99 ? 23.842 8.857 -8.135 1.00 68.88 99 VAL A CA 1
ATOM 796 C C . VAL A 1 99 ? 23.814 8.939 -9.657 1.00 68.88 99 VAL A C 1
ATOM 798 O O . VAL A 1 99 ? 23.384 8.004 -10.317 1.00 68.88 99 VAL A O 1
ATOM 801 N N . LYS A 1 100 ? 24.171 10.103 -10.218 1.00 63.47 100 LYS A N 1
ATOM 802 C CA . LYS A 1 100 ? 24.290 10.312 -11.672 1.00 63.47 100 LYS A CA 1
ATOM 803 C C . LYS A 1 100 ? 24.859 9.048 -12.339 1.00 63.47 100 LYS A C 1
ATOM 805 O O . LYS A 1 100 ? 25.862 8.540 -11.830 1.00 63.47 100 LYS A O 1
ATOM 810 N N . PRO A 1 101 ? 24.327 8.593 -13.492 1.00 55.72 101 PRO A N 1
ATOM 811 C CA . PRO A 1 101 ? 25.114 7.702 -14.321 1.00 55.72 101 PRO A CA 1
ATOM 812 C C . PRO A 1 101 ? 26.422 8.438 -14.586 1.00 55.72 101 PRO A C 1
ATOM 814 O O . PRO A 1 101 ? 26.425 9.574 -15.066 1.00 55.72 101 PRO A O 1
ATOM 817 N N . LEU A 1 102 ? 27.535 7.827 -14.202 1.00 55.78 102 LEU A N 1
ATOM 818 C CA . LEU A 1 102 ? 28.867 8.365 -14.428 1.00 55.78 102 LEU A CA 1
ATOM 819 C C . LEU A 1 102 ? 29.236 8.219 -15.916 1.00 55.78 102 LEU A C 1
ATOM 821 O O . LEU A 1 102 ? 30.310 7.726 -16.234 1.00 55.78 102 LEU A O 1
ATOM 825 N N . TRP A 1 103 ? 28.329 8.564 -16.837 1.00 54.44 103 TRP A N 1
ATOM 826 C CA . TRP A 1 103 ? 28.532 8.431 -18.275 1.00 54.44 103 TRP A CA 1
ATOM 827 C C . TRP A 1 103 ? 28.099 9.678 -19.051 1.00 54.44 103 TRP A C 1
ATOM 829 O O . TRP A 1 103 ? 26.947 10.099 -19.016 1.00 54.44 103 TRP A O 1
ATOM 839 N N . TYR A 1 104 ? 29.141 10.222 -19.691 1.00 43.19 104 TYR A N 1
ATOM 840 C CA . TYR A 1 104 ? 29.313 11.263 -20.704 1.00 43.19 104 TYR A CA 1
ATOM 841 C C . TYR A 1 104 ? 28.459 12.536 -20.645 1.00 43.19 104 TYR A C 1
ATOM 843 O O . TYR A 1 104 ? 27.250 12.549 -20.852 1.00 43.19 104 TYR A O 1
ATOM 851 N N . GLY A 1 105 ? 29.173 13.645 -20.421 1.00 46.41 105 GLY A N 1
ATOM 852 C CA . GLY A 1 105 ? 28.669 15.005 -20.510 1.00 46.41 105 GLY A CA 1
ATOM 853 C C . GLY A 1 105 ? 27.865 15.241 -21.784 1.00 46.41 105 GLY A C 1
ATOM 854 O O . GLY A 1 105 ? 28.254 14.834 -22.877 1.00 46.41 105 GLY A O 1
ATOM 855 N N . GLY A 1 106 ? 26.730 15.911 -21.602 1.00 54.00 106 GLY A N 1
ATOM 856 C CA . GLY A 1 106 ? 25.812 16.305 -22.657 1.00 54.00 106 GLY A CA 1
ATOM 857 C C . GLY A 1 106 ? 26.450 17.275 -23.640 1.00 54.00 106 GLY A C 1
ATOM 858 O O . GLY A 1 106 ? 26.281 18.485 -23.538 1.00 54.00 106 GLY A O 1
ATOM 859 N N . GLN A 1 107 ? 27.129 16.723 -24.633 1.00 57.19 107 GLN A N 1
ATOM 860 C CA . GLN A 1 107 ? 27.399 17.396 -25.884 1.00 57.19 107 GLN A CA 1
ATOM 861 C C . GLN A 1 107 ? 26.987 16.430 -26.980 1.00 57.19 107 GLN A C 1
ATOM 863 O O . GLN A 1 107 ? 27.627 15.404 -27.183 1.00 57.19 107 GLN A O 1
ATOM 868 N N . TRP A 1 108 ? 25.876 16.744 -27.645 1.00 49.47 108 TRP A N 1
ATOM 869 C CA . TRP A 1 108 ? 25.456 16.058 -28.858 1.00 49.47 108 TRP A CA 1
ATOM 870 C C . TRP A 1 108 ? 26.621 16.116 -29.844 1.00 49.47 108 TRP A C 1
ATOM 872 O O . TRP A 1 108 ? 26.926 17.174 -30.403 1.00 49.47 108 TRP A O 1
ATOM 882 N N . SER A 1 109 ? 27.331 15.000 -29.991 1.00 53.88 109 SER A N 1
ATOM 883 C CA . SER A 1 109 ? 28.397 14.864 -30.967 1.00 53.88 109 SER A CA 1
ATOM 884 C C . SER A 1 109 ? 27.760 15.079 -32.332 1.00 53.88 109 SER A C 1
ATOM 886 O O . SER A 1 109 ? 26.863 14.343 -32.739 1.00 53.88 109 SER A O 1
ATOM 888 N N . LYS A 1 110 ? 28.202 16.123 -33.038 1.00 60.38 110 LYS A N 1
ATOM 889 C CA . LYS A 1 110 ? 27.906 16.269 -34.463 1.00 60.38 110 LYS A CA 1
ATOM 890 C C . LYS A 1 110 ? 28.310 14.966 -35.159 1.00 60.38 110 LYS A C 1
ATOM 892 O O . LYS A 1 110 ? 29.385 14.445 -34.862 1.00 60.38 110 LYS A O 1
ATOM 897 N N . TYR A 1 111 ? 27.435 14.482 -36.041 1.00 56.50 111 TYR A N 1
ATOM 898 C CA . TYR A 1 111 ? 27.570 13.262 -36.840 1.00 56.50 111 TYR A CA 1
ATOM 899 C C . TYR A 1 111 ? 29.032 12.937 -37.175 1.00 56.50 111 TYR A C 1
ATOM 901 O O . TYR A 1 111 ? 29.675 13.671 -37.930 1.00 56.50 111 TYR A O 1
ATOM 909 N N . LYS A 1 112 ? 29.563 11.851 -36.604 1.00 62.62 112 LYS A N 1
ATOM 910 C CA . LYS A 1 112 ? 30.865 11.312 -36.993 1.00 62.62 112 LYS A CA 1
ATOM 911 C C . LYS A 1 112 ? 30.654 10.144 -37.944 1.00 62.62 112 LYS A C 1
ATOM 913 O O . LYS A 1 112 ? 29.984 9.164 -37.628 1.00 62.62 112 LYS A O 1
ATOM 918 N N . TYR A 1 113 ? 31.223 10.272 -39.137 1.00 50.28 113 TYR A N 1
ATOM 919 C CA . TYR A 1 113 ? 31.206 9.227 -40.151 1.00 50.28 113 TYR A CA 1
ATOM 920 C C . TYR A 1 113 ? 31.985 8.009 -39.627 1.00 50.28 113 TYR A C 1
ATOM 922 O O . TYR A 1 113 ? 33.186 8.114 -39.385 1.00 50.28 113 TYR A O 1
ATOM 930 N N . GLY A 1 114 ? 31.295 6.883 -39.414 1.00 65.75 114 GLY A N 1
ATOM 931 C CA . GLY A 1 114 ? 31.889 5.627 -38.932 1.00 65.75 114 GLY A CA 1
ATOM 932 C C . GLY A 1 114 ? 31.464 5.161 -37.532 1.00 65.75 114 GLY A C 1
ATOM 933 O O . GLY A 1 114 ? 31.964 4.137 -37.076 1.00 65.75 114 GLY A O 1
ATOM 934 N N . GLU A 1 115 ? 30.553 5.856 -36.846 1.00 69.75 115 GLU A N 1
ATOM 935 C CA . GLU A 1 115 ? 29.991 5.369 -35.575 1.00 69.75 115 GLU A CA 1
ATOM 936 C C . GLU A 1 115 ? 28.905 4.302 -35.819 1.00 69.75 115 GLU A C 1
ATOM 938 O O . GLU A 1 115 ? 28.030 4.468 -36.671 1.00 69.75 115 GLU A O 1
ATOM 943 N N . ALA A 1 116 ? 28.974 3.189 -35.082 1.00 63.31 116 ALA A N 1
ATOM 944 C CA . ALA A 1 116 ? 27.970 2.130 -35.121 1.00 63.31 116 ALA A CA 1
ATOM 945 C C . ALA A 1 116 ? 26.764 2.535 -34.261 1.00 63.31 116 ALA A C 1
ATOM 947 O O . ALA A 1 116 ? 26.876 2.650 -33.041 1.00 63.31 116 ALA A O 1
ATOM 948 N N . TRP A 1 117 ? 25.617 2.751 -34.902 1.00 70.69 117 TRP A N 1
ATOM 949 C CA . TRP A 1 117 ? 24.365 3.105 -34.234 1.00 70.69 117 TRP A CA 1
ATOM 950 C C . TRP A 1 117 ? 23.458 1.885 -34.116 1.00 70.69 117 TRP A C 1
ATOM 952 O O . TRP A 1 117 ? 23.282 1.137 -35.078 1.00 70.69 117 TRP A O 1
ATOM 962 N N . GLN A 1 118 ? 22.855 1.709 -32.941 1.00 69.62 118 GLN A N 1
ATOM 963 C CA . GLN A 1 118 ? 21.836 0.691 -32.716 1.00 69.62 118 GLN A CA 1
ATOM 964 C C . GLN A 1 118 ? 20.457 1.261 -33.070 1.00 69.62 118 GLN A C 1
ATOM 966 O O . GLN A 1 118 ? 20.055 2.301 -32.549 1.00 69.62 118 GLN A O 1
ATOM 971 N N . ILE A 1 119 ? 19.746 0.580 -33.970 1.00 75.19 119 ILE A N 1
ATOM 972 C CA . ILE A 1 119 ? 18.370 0.898 -34.361 1.00 75.19 119 ILE A CA 1
ATOM 973 C C . ILE A 1 119 ? 17.492 -0.264 -33.916 1.00 75.19 119 ILE A C 1
ATOM 975 O O . ILE A 1 119 ? 17.615 -1.365 -34.449 1.00 75.19 119 ILE A O 1
ATOM 979 N N . ASP A 1 120 ? 16.582 0.004 -32.985 1.00 75.06 120 ASP A N 1
ATOM 980 C CA . ASP A 1 120 ? 15.578 -0.962 -32.554 1.00 75.06 120 ASP A CA 1
ATOM 981 C C . ASP A 1 120 ? 14.205 -0.594 -33.134 1.00 75.06 120 ASP A C 1
ATOM 983 O O . ASP A 1 120 ? 13.758 0.554 -33.065 1.00 75.06 120 ASP A O 1
ATOM 987 N N . TYR A 1 121 ? 13.520 -1.581 -33.718 1.00 56.78 121 TYR A N 1
ATOM 988 C CA . TYR A 1 121 ? 12.189 -1.404 -34.298 1.00 56.78 121 TYR A CA 1
ATOM 989 C C . TYR A 1 121 ? 11.106 -1.650 -33.249 1.00 56.78 121 TYR A C 1
ATOM 991 O O . TYR A 1 121 ? 10.883 -2.778 -32.807 1.00 56.78 121 TYR A O 1
ATOM 999 N N . ILE A 1 122 ? 10.371 -0.597 -32.900 1.00 74.19 122 ILE A N 1
ATOM 1000 C CA . ILE A 1 122 ? 9.170 -0.712 -32.072 1.00 74.19 122 ILE A CA 1
ATOM 1001 C C . ILE A 1 122 ? 8.014 -1.116 -32.986 1.00 74.19 122 ILE A C 1
ATOM 1003 O O . ILE A 1 122 ? 7.536 -0.329 -33.803 1.00 74.19 122 ILE A O 1
ATOM 1007 N N . THR A 1 123 ? 7.560 -2.362 -32.860 1.00 69.56 123 THR A N 1
ATOM 1008 C CA . THR A 1 123 ? 6.383 -2.826 -33.600 1.00 69.56 123 THR A CA 1
ATOM 1009 C C . THR A 1 123 ? 5.131 -2.262 -32.936 1.00 69.56 123 THR A C 1
ATOM 1011 O O . THR A 1 123 ? 4.803 -2.625 -31.807 1.00 69.56 123 THR A O 1
ATOM 1014 N N . LEU A 1 124 ? 4.424 -1.369 -33.629 1.00 76.88 124 LEU A N 1
ATOM 1015 C CA . LEU A 1 124 ? 3.134 -0.862 -33.165 1.00 76.88 124 LEU A CA 1
ATOM 1016 C C . LEU A 1 124 ? 2.061 -1.963 -33.273 1.00 76.88 124 LEU A C 1
ATOM 1018 O O . LEU A 1 124 ? 2.022 -2.680 -34.281 1.00 76.88 124 LEU A O 1
ATOM 1022 N N . PRO A 1 125 ? 1.171 -2.116 -32.275 1.00 61.44 125 PRO A N 1
ATOM 1023 C CA . PRO A 1 125 ? 0.092 -3.092 -32.345 1.00 61.44 125 PRO A CA 1
ATOM 1024 C C . PRO A 1 125 ? -0.855 -2.754 -33.503 1.00 61.44 125 PRO A C 1
ATOM 1026 O O . PRO A 1 125 ? -1.305 -1.617 -33.654 1.00 61.44 125 PRO A O 1
ATOM 1029 N N . LYS A 1 126 ? -1.162 -3.756 -34.337 1.00 70.38 126 LYS A N 1
ATOM 1030 C CA . LYS A 1 126 ? -2.125 -3.613 -35.436 1.00 70.38 126 LYS A CA 1
ATOM 1031 C C . LYS A 1 126 ? -3.506 -3.256 -34.866 1.00 70.38 126 LYS A C 1
ATOM 1033 O O . LYS A 1 126 ? -3.977 -3.983 -33.989 1.00 70.38 126 LYS A O 1
ATOM 1038 N N . PRO A 1 127 ? -4.193 -2.219 -35.378 1.00 56.50 127 PRO A N 1
ATOM 1039 C CA . PRO A 1 127 ? -5.585 -1.991 -35.020 1.00 56.50 127 PRO A CA 1
ATOM 1040 C C . PRO A 1 127 ? -6.440 -3.181 -35.479 1.00 56.50 127 PRO A C 1
ATOM 1042 O O . PRO A 1 127 ? -6.268 -3.705 -36.585 1.00 56.50 127 PRO A O 1
ATOM 1045 N N . ALA A 1 128 ? -7.345 -3.632 -34.609 1.00 61.12 128 ALA A N 1
ATOM 1046 C CA . ALA A 1 128 ? -8.292 -4.692 -34.922 1.00 61.12 128 ALA A CA 1
ATOM 1047 C C . ALA A 1 128 ? -9.199 -4.251 -36.086 1.00 61.12 128 ALA A C 1
ATOM 1049 O O . ALA A 1 128 ? -9.780 -3.171 -36.077 1.00 61.12 128 ALA A O 1
ATOM 1050 N N . LYS A 1 129 ? -9.244 -5.105 -37.109 1.00 53.28 129 LYS A N 1
ATOM 1051 C CA . LYS A 1 129 ? -9.921 -4.967 -38.404 1.00 53.28 129 LYS A CA 1
ATOM 1052 C C . LYS A 1 129 ? -11.274 -4.236 -38.338 1.00 53.28 129 LYS A C 1
ATOM 1054 O O . LYS A 1 129 ? -12.206 -4.733 -37.717 1.00 53.28 129 LYS A O 1
ATOM 1059 N N . ALA A 1 130 ? -11.421 -3.187 -39.144 1.00 37.75 130 ALA A N 1
ATOM 1060 C CA . ALA A 1 130 ? -12.669 -2.922 -39.854 1.00 37.75 130 ALA A CA 1
ATOM 1061 C C . ALA A 1 130 ? -12.416 -3.223 -41.336 1.00 37.75 130 ALA A C 1
ATOM 1063 O O . ALA A 1 130 ? -11.592 -2.588 -41.992 1.00 37.75 130 ALA A O 1
ATOM 1064 N N . SER A 1 131 ? -13.061 -4.270 -41.836 1.00 47.66 131 SER A N 1
ATOM 1065 C CA . SER A 1 131 ? -13.066 -4.644 -43.244 1.00 47.66 131 SER A CA 1
ATOM 1066 C C . SER A 1 131 ? -13.777 -3.569 -44.064 1.00 47.66 131 SER A C 1
ATOM 1068 O O . SER A 1 131 ? -14.984 -3.394 -43.928 1.00 47.66 131 SER A O 1
ATOM 1070 N N . ALA A 1 132 ? -13.052 -2.912 -44.962 1.00 39.94 132 ALA A N 1
ATOM 1071 C CA . ALA A 1 132 ? -13.639 -2.294 -46.139 1.00 39.94 132 ALA A CA 1
ATOM 1072 C C . ALA A 1 132 ? -12.935 -2.893 -47.355 1.00 39.94 132 ALA A C 1
ATOM 1074 O O . ALA A 1 132 ? -11.788 -2.579 -47.665 1.00 39.94 132 ALA A O 1
ATOM 1075 N N . THR A 1 133 ? -13.614 -3.825 -48.013 1.00 37.81 133 THR A N 1
ATOM 1076 C CA . THR A 1 133 ? -13.301 -4.222 -49.381 1.00 37.81 133 THR A CA 1
ATOM 1077 C C . THR A 1 133 ? -13.423 -2.992 -50.272 1.00 37.81 133 THR A C 1
ATOM 1079 O O . THR A 1 133 ? -14.534 -2.558 -50.563 1.00 37.81 133 THR A O 1
ATOM 1082 N N . CYS A 1 134 ? -12.297 -2.434 -50.714 1.00 30.62 134 CYS A N 1
ATOM 1083 C CA . CYS A 1 134 ? -12.273 -1.597 -51.906 1.00 30.62 134 CYS A CA 1
ATOM 1084 C C . CYS A 1 134 ? -11.757 -2.462 -53.051 1.00 30.62 134 CYS A C 1
ATOM 1086 O O . CYS A 1 134 ? -10.556 -2.662 -53.237 1.00 30.62 134 CYS A O 1
ATOM 1088 N N . SER A 1 135 ? -12.700 -3.060 -53.768 1.00 41.03 135 SER A N 1
ATOM 1089 C CA . SER A 1 135 ? -12.426 -3.648 -55.062 1.00 41.03 135 SER A CA 1
ATOM 1090 C C . SER A 1 135 ? -12.198 -2.517 -56.065 1.00 41.03 135 SER A C 1
ATOM 1092 O O . SER A 1 135 ? -13.071 -1.679 -56.260 1.00 41.03 135 SER A O 1
ATOM 1094 N N . GLN A 1 136 ? -11.083 -2.641 -56.789 1.00 40.00 136 GLN A N 1
ATOM 1095 C CA . GLN A 1 136 ? -10.968 -2.405 -58.231 1.00 40.00 136 GLN A CA 1
ATOM 1096 C C . GLN A 1 136 ? -10.247 -1.122 -58.722 1.00 40.00 136 GLN A C 1
ATOM 1098 O O . GLN A 1 136 ? -10.570 0.002 -58.358 1.00 40.00 136 GLN A O 1
ATOM 1103 N N . TRP A 1 137 ? -9.327 -1.387 -59.668 1.00 29.28 137 TRP A N 1
ATOM 1104 C CA . TRP A 1 137 ? -8.755 -0.526 -60.722 1.00 29.28 137 TRP A CA 1
ATOM 1105 C C . TRP A 1 137 ? -7.467 0.276 -60.446 1.00 29.28 137 TRP A C 1
ATOM 1107 O O . TRP A 1 137 ? -7.484 1.492 -60.338 1.00 29.28 137 TRP A O 1
ATOM 1117 N N . TRP A 1 138 ? -6.316 -0.398 -60.571 1.00 30.64 138 TRP A N 1
ATOM 1118 C CA . TRP A 1 138 ? -5.271 0.033 -61.518 1.00 30.64 138 TRP A CA 1
ATOM 1119 C C . TRP A 1 138 ? -4.461 -1.189 -61.978 1.00 30.64 138 TRP A C 1
ATOM 1121 O O . TRP A 1 138 ? -3.773 -1.829 -61.184 1.00 30.64 138 TRP A O 1
ATOM 1131 N N . LYS A 1 139 ? -4.574 -1.558 -63.260 1.00 36.72 139 LYS A N 1
ATOM 1132 C CA . LYS A 1 139 ? -3.636 -2.493 -63.899 1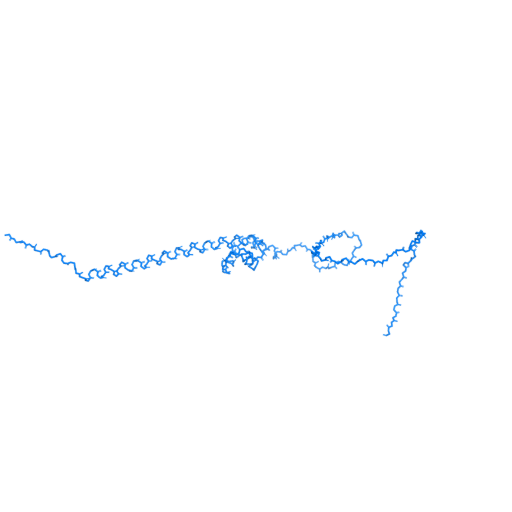.00 36.72 139 LYS A CA 1
ATOM 1133 C C . LYS A 1 139 ? -2.378 -1.705 -64.295 1.00 36.72 139 LYS A C 1
ATOM 1135 O O . LYS A 1 139 ? -2.528 -0.617 -64.845 1.00 36.72 139 LYS A O 1
ATOM 1140 N N . PRO A 1 140 ? -1.163 -2.239 -64.096 1.00 32.22 140 PRO A N 1
ATOM 1141 C CA . PRO A 1 140 ? 0.053 -1.606 -64.593 1.00 32.22 140 PRO A CA 1
ATOM 1142 C C . PRO A 1 140 ? 0.181 -1.833 -66.110 1.00 32.22 140 PRO A C 1
ATOM 1144 O O . PRO A 1 140 ? -0.093 -2.948 -66.574 1.00 32.22 140 PRO A O 1
ATOM 1147 N N . PRO A 1 141 ? 0.641 -0.854 -66.908 1.00 36.56 141 PRO A N 1
ATOM 1148 C CA . PRO A 1 141 ? 1.201 -1.175 -68.205 1.00 36.56 141 PRO A CA 1
ATOM 1149 C C . PRO A 1 141 ? 2.591 -1.784 -67.995 1.00 36.56 141 PRO A C 1
ATOM 1151 O O . PRO A 1 141 ? 3.474 -1.185 -67.385 1.00 36.56 141 PRO A O 1
ATOM 1154 N N . ARG A 1 142 ? 2.773 -3.004 -68.506 1.00 34.69 142 ARG A N 1
ATOM 1155 C CA . ARG A 1 142 ? 4.096 -3.573 -68.768 1.00 34.69 142 ARG A CA 1
ATOM 1156 C C . ARG A 1 142 ? 4.792 -2.694 -69.803 1.00 34.69 142 ARG A C 1
ATOM 1158 O O . ARG A 1 142 ? 4.293 -2.586 -70.919 1.00 34.69 142 ARG A O 1
ATOM 1165 N N . VAL A 1 143 ? 5.954 -2.154 -69.459 1.00 37.28 143 VAL A N 1
ATOM 1166 C CA . VAL A 1 143 ? 6.961 -1.743 -70.438 1.00 37.28 143 VAL A CA 1
ATOM 1167 C C . VAL A 1 143 ? 8.260 -2.425 -70.030 1.00 37.28 143 VAL A C 1
ATOM 1169 O O . VAL A 1 143 ? 8.692 -2.333 -68.884 1.00 37.28 143 VAL A O 1
ATOM 1172 N N . ALA A 1 144 ? 8.781 -3.222 -70.955 1.00 33.38 144 ALA A N 1
ATOM 1173 C CA . ALA A 1 144 ? 10.071 -3.881 -70.879 1.00 33.38 144 ALA A CA 1
ATOM 1174 C C . ALA A 1 144 ? 11.203 -2.857 -71.049 1.00 33.38 144 ALA A C 1
ATOM 1176 O O . ALA A 1 144 ? 11.011 -1.859 -71.740 1.00 33.38 144 ALA A O 1
ATOM 1177 N N . GLY A 1 145 ? 12.378 -3.157 -70.494 1.00 33.00 145 GLY A N 1
ATOM 1178 C CA . GLY A 1 145 ? 13.632 -2.510 -70.882 1.00 33.00 145 GLY A CA 1
ATOM 1179 C C . GLY A 1 145 ? 14.398 -1.890 -69.717 1.00 33.00 145 GLY A C 1
ATOM 1180 O O . GLY A 1 145 ? 14.059 -0.810 -69.254 1.00 33.00 145 GLY A O 1
ATOM 1181 N N . ASP A 1 146 ? 15.428 -2.615 -69.283 1.00 31.81 146 ASP A N 1
ATOM 1182 C CA . ASP A 1 146 ? 16.772 -2.109 -68.989 1.00 31.81 146 ASP A CA 1
ATOM 1183 C C . ASP A 1 146 ? 16.952 -1.014 -67.915 1.00 31.81 146 ASP A C 1
ATOM 1185 O O . ASP A 1 146 ? 16.776 0.181 -68.134 1.00 31.81 146 ASP A O 1
ATOM 1189 N N . LEU A 1 147 ? 17.477 -1.435 -66.757 1.00 37.84 147 LEU A N 1
ATOM 1190 C CA . LEU A 1 147 ? 18.466 -0.638 -66.015 1.00 37.84 147 LEU A CA 1
ATOM 1191 C C . LEU A 1 147 ? 19.645 -0.360 -66.969 1.00 37.84 147 LEU A C 1
ATOM 1193 O O . LEU A 1 147 ? 20.078 -1.305 -67.635 1.00 37.84 147 LEU A O 1
ATOM 1197 N N . PRO A 1 148 ? 20.239 0.852 -66.996 1.00 42.28 148 PRO A N 1
ATOM 1198 C CA . PRO A 1 148 ? 21.131 1.192 -65.887 1.00 42.28 148 PRO A CA 1
ATOM 1199 C C . PRO A 1 148 ? 21.337 2.698 -65.591 1.00 42.28 148 PRO A C 1
ATOM 1201 O O . PRO A 1 148 ? 21.002 3.584 -66.365 1.00 42.28 148 PRO A O 1
ATOM 1204 N N . CYS A 1 149 ? 22.022 2.919 -64.465 1.00 30.00 149 CYS A N 1
ATOM 1205 C CA . CYS A 1 149 ? 22.900 4.051 -64.146 1.00 30.00 149 CYS A CA 1
ATOM 1206 C C . CYS A 1 149 ? 22.292 5.453 -63.943 1.00 30.00 149 CYS A C 1
ATOM 1208 O O . CYS A 1 149 ? 21.775 6.112 -64.836 1.00 30.00 149 CYS A O 1
ATOM 1210 N N . ALA A 1 150 ? 22.492 5.937 -62.716 1.00 41.41 150 ALA A N 1
ATOM 1211 C CA . ALA A 1 150 ? 22.330 7.319 -62.293 1.00 41.41 150 ALA A CA 1
ATOM 1212 C C . ALA A 1 150 ? 23.150 8.315 -63.136 1.00 41.41 150 ALA A C 1
ATOM 1214 O O . ALA A 1 150 ? 24.253 7.983 -63.575 1.00 41.41 150 ALA A O 1
ATOM 1215 N N . PRO A 1 151 ? 22.709 9.583 -63.185 1.00 38.03 151 PRO A N 1
ATOM 1216 C CA . PRO A 1 151 ? 23.622 10.708 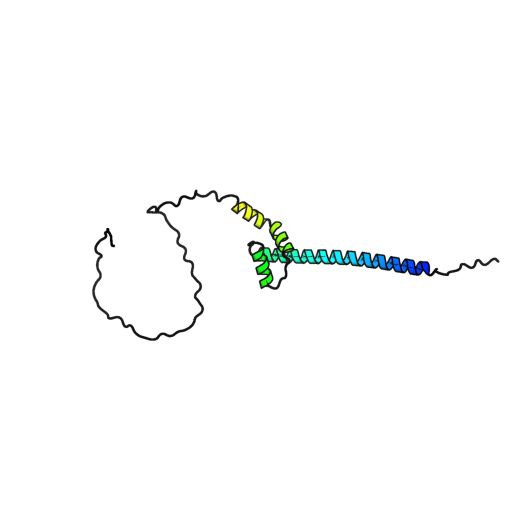-63.258 1.00 38.03 151 PRO A CA 1
ATOM 1217 C C . PRO A 1 151 ? 23.507 11.604 -62.015 1.00 38.03 151 PRO A C 1
ATOM 1219 O O . PRO A 1 151 ? 22.459 12.159 -61.705 1.00 38.03 151 PRO A O 1
ATOM 1222 N N . CYS A 1 152 ? 24.656 11.742 -61.355 1.00 31.14 152 CYS A N 1
ATOM 1223 C CA . CYS A 1 152 ? 25.220 13.006 -60.884 1.00 31.14 152 CYS A CA 1
ATOM 1224 C C . CYS A 1 152 ? 24.426 13.843 -59.855 1.00 31.14 152 CYS A C 1
ATOM 1226 O O . CYS A 1 152 ? 23.571 14.658 -60.181 1.00 31.14 152 CYS A O 1
ATOM 1228 N N . TYR A 1 153 ? 24.879 13.741 -58.600 1.00 30.55 153 TYR A N 1
ATOM 1229 C CA . TYR A 1 153 ? 25.159 14.873 -57.691 1.00 30.55 153 TYR A CA 1
ATOM 1230 C C . TYR A 1 153 ? 25.629 16.108 -58.517 1.00 30.55 153 TYR A C 1
ATOM 1232 O O . TYR A 1 153 ? 26.418 15.922 -59.439 1.00 30.55 153 TYR A O 1
ATOM 1240 N N . CYS A 1 154 ? 25.285 17.380 -58.286 1.00 33.47 154 CYS A N 1
ATOM 1241 C CA . CYS A 1 154 ? 25.136 18.151 -57.048 1.00 33.47 154 CYS A CA 1
ATOM 1242 C C . CYS A 1 154 ? 24.784 19.638 -57.424 1.00 33.47 154 CYS A C 1
ATOM 1244 O O . CYS A 1 154 ? 24.463 19.877 -58.584 1.00 33.47 154 CYS A O 1
ATOM 1246 N N . PRO A 1 155 ? 24.890 20.657 -56.546 1.00 49.06 155 PRO A N 1
ATOM 1247 C CA . PRO A 1 155 ? 23.815 21.305 -55.793 1.00 49.06 155 PRO A CA 1
ATOM 1248 C C . PRO A 1 155 ? 23.610 22.807 -56.149 1.00 49.06 155 PRO A C 1
ATOM 1250 O O . PRO A 1 155 ? 24.288 23.358 -57.006 1.00 49.06 155 PRO A O 1
ATOM 1253 N N . GLU A 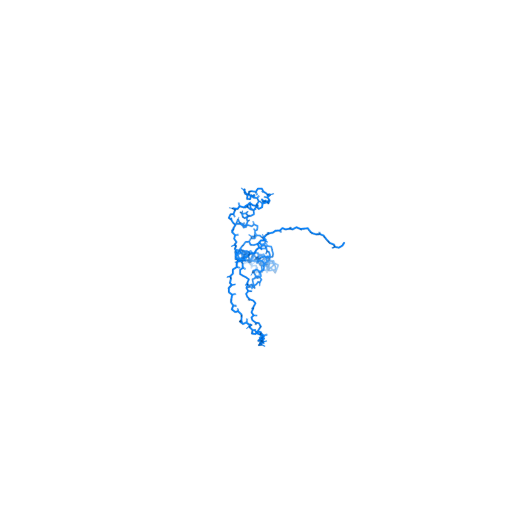1 156 ? 22.746 23.458 -55.361 1.00 34.66 156 GLU A N 1
ATOM 1254 C CA . GLU A 1 156 ? 22.771 24.881 -54.963 1.00 34.66 156 GLU A CA 1
ATOM 1255 C C . GLU A 1 156 ? 21.948 25.973 -55.696 1.00 34.66 156 GLU A C 1
ATOM 1257 O O . GLU A 1 156 ? 21.982 26.148 -56.907 1.00 34.66 156 GLU A O 1
ATOM 1262 N N . HIS A 1 157 ? 21.334 26.784 -54.814 1.00 33.69 157 HIS A N 1
ATOM 1263 C CA . HIS A 1 157 ? 20.954 28.205 -54.887 1.00 33.69 157 HIS A CA 1
ATOM 1264 C C . HIS A 1 157 ? 19.589 28.648 -55.487 1.00 33.69 157 HIS A C 1
ATOM 1266 O O . HIS A 1 157 ? 19.423 28.821 -56.687 1.00 33.69 157 HIS A O 1
ATOM 1272 N N . HIS A 1 158 ? 18.642 28.860 -54.546 1.00 35.50 158 HIS A N 1
ATOM 1273 C CA . HIS A 1 158 ? 17.614 29.920 -54.331 1.00 35.50 158 HIS A CA 1
ATOM 1274 C C . HIS A 1 158 ? 17.575 31.175 -55.256 1.00 35.50 158 HIS A C 1
ATOM 1276 O O . HIS A 1 158 ? 18.562 31.405 -55.947 1.00 35.50 158 HIS A O 1
ATOM 1282 N N . PRO A 1 159 ? 16.583 32.118 -55.162 1.00 45.91 159 PRO A N 1
ATOM 1283 C CA . PRO A 1 159 ? 15.343 32.212 -54.339 1.00 45.91 159 PRO A CA 1
ATOM 1284 C C . PRO A 1 159 ? 14.092 32.756 -55.102 1.00 45.91 159 PRO A C 1
ATOM 1286 O O . PRO A 1 159 ? 14.154 33.092 -56.281 1.00 45.91 159 PRO A O 1
ATOM 1289 N N . GLY A 1 160 ? 12.973 32.957 -54.389 1.00 32.72 160 GLY A N 1
ATOM 1290 C CA . GLY A 1 160 ? 12.033 34.057 -54.670 1.00 32.72 160 GLY A CA 1
ATOM 1291 C C . GLY A 1 160 ? 10.769 34.014 -53.799 1.00 32.72 160 GLY A C 1
ATOM 1292 O O . GLY A 1 160 ? 10.482 32.954 -53.233 1.00 32.72 160 GLY A O 1
ATOM 1293 N N . PRO A 1 161 ? 9.955 35.084 -53.760 1.00 45.47 161 PRO A N 1
ATOM 1294 C CA . PRO A 1 161 ? 10.256 36.515 -53.905 1.00 45.47 161 PRO A CA 1
ATOM 1295 C C . PRO A 1 161 ? 10.441 37.244 -52.557 1.00 45.47 161 PRO A C 1
ATOM 1297 O O . PRO A 1 161 ? 9.964 36.734 -51.518 1.00 45.47 161 PRO A O 1
#

Foldseek 3Di:
DDDDDDDPDDPPVVVVVVVVVVVVVVVVVVVVVVVVVVVVVLVVLLVLLLVLCVVLVVPAQVSSCVSCVVVVNDHDSVSNNVNSVPDPVNVVVVVVVVPPPPDDDDDPPDDDPPDDDDDDDDDDDDPDDDDDDPDDDDDDDDDDDDDDDDDDDDDDDDDDD

Sequence (161 aa):
MKVRHVDAHIPKSRANEEHRNNEQVDRAAKIEVSKIDLDWQHKGELFLARWAHDASGHQGRDATYKWARDRGVDLTMDSISQVIHDCETCAAIKQAKRVKPLWYGGQWSKYKYGEAWQIDYITLPKPAKASATCSQWWKPPRVAGDLPCAPCYCPEHHPGP

Radius of gyration: 40.7 Å; chains: 1; bounding box: 62×57×146 Å

pLDDT: mean 72.56, std 22.73, range [29.28, 96.56]